Protein AF-A0A2T4ARX8-F1 (afdb_monomer_lite)

Foldseek 3Di:
DVVVVVVVVVVVPPPPVCVVVVVVVVVVVVVVVVPDPPPPPDDDPDDDDDDDDDDDDDDDDDPPPPPVPPPDQDDQVQLLVLLLDQPCSLVSNVVNCVVDVPDQDDPSSLLSLLLRQRCSLSSNVSCCVSPVVRDDDDPSSLVSLVPRPRCSVSNVVVCVVSVD

Sequence (164 aa):
MEAVNKELEAKVKEPLSNFGLRIMKIHADLRLCISQPASAVSHAPDSKDWGGNGADVGSQEAGKDVVIPRREKITEAVLKVAAGNEINGQEVLAALLDAEQNVKITDVVIEAAAANRGNGKEVMDLLLMKRGGDVKITEAVLKAAAANDVSGREVMTLLLEKCG

Secondary structure (DSSP, 8-state):
-HHHHHHHHHHTTS-THHHHHHHHHHHHHHHHHHHS-S-----PPPP------------------------PPPPHHHHHHHHT-TTTHHHHHHHHHHH-TTPPP-HHHHHHHHH-TTTHHHHHHHHHHHHTTT----HHHHHHHHT-TTTHHHHHHHHHHHH-

InterPro domains:
  IPR055530 Repeat of unknown function DUF7104 [PF23397] (73-92)
  IPR055530 Repeat of unknown function DUF7104 [PF23397] (101-124)
  IPR055530 Repeat of unknown function DUF7104 [PF23397] (126-156)

Radius of gyration: 25.12 Å; chains: 1; bounding box: 58×59×63 Å

Organism: NCBI:txid983964

Structure (mmCIF, N/CA/C/O backbone):
data_AF-A0A2T4ARX8-F1
#
_entry.id   AF-A0A2T4ARX8-F1
#
loop_
_atom_site.group_PDB
_atom_site.id
_atom_site.type_symbol
_atom_site.label_atom_id
_atom_site.label_alt_id
_atom_site.label_comp_id
_atom_site.label_asym_id
_atom_site.label_entity_id
_atom_site.label_seq_id
_atom_site.pdbx_PDB_ins_code
_atom_site.Cartn_x
_atom_site.Cartn_y
_atom_site.Cartn_z
_atom_site.occupancy
_atom_site.B_iso_or_equiv
_atom_site.auth_seq_id
_atom_site.auth_comp_id
_atom_site.auth_asym_id
_atom_site.auth_atom_id
_atom_site.pdbx_PDB_model_num
ATOM 1 N N . MET A 1 1 ? 14.276 4.843 -49.184 1.00 47.69 1 MET A N 1
ATOM 2 C CA . MET A 1 1 ? 13.713 4.169 -47.988 1.00 47.69 1 MET A CA 1
ATOM 3 C C . MET A 1 1 ? 14.738 4.046 -46.859 1.00 47.69 1 MET A C 1
ATOM 5 O O . MET A 1 1 ? 14.359 4.179 -45.708 1.00 47.69 1 MET A O 1
ATOM 9 N N . GLU A 1 2 ? 16.031 3.908 -47.164 1.00 52.16 2 GLU A N 1
ATOM 10 C CA . GLU A 1 2 ? 17.116 3.765 -46.172 1.00 52.16 2 GLU A CA 1
ATOM 11 C C . GLU A 1 2 ? 17.375 5.019 -45.303 1.00 52.16 2 GLU A C 1
ATOM 13 O O . GLU A 1 2 ? 17.721 4.909 -44.130 1.00 52.16 2 GLU A O 1
ATOM 18 N N . ALA A 1 3 ? 17.122 6.223 -45.834 1.00 53.03 3 ALA A N 1
ATOM 19 C CA . ALA A 1 3 ? 17.316 7.483 -45.103 1.00 53.03 3 ALA A CA 1
ATOM 20 C C . ALA A 1 3 ? 16.261 7.743 -44.008 1.00 53.03 3 ALA A C 1
ATOM 22 O O . ALA A 1 3 ? 16.593 8.274 -42.954 1.00 53.03 3 ALA A O 1
ATOM 23 N N . VAL A 1 4 ? 15.008 7.319 -44.223 1.00 52.19 4 VAL A N 1
ATOM 24 C CA . VAL A 1 4 ? 13.924 7.490 -43.234 1.00 52.19 4 VAL A CA 1
ATOM 25 C C . VAL A 1 4 ? 14.122 6.545 -42.047 1.00 52.19 4 VAL A C 1
ATOM 27 O O . VAL A 1 4 ? 13.864 6.924 -40.908 1.00 52.19 4 VAL A O 1
ATOM 30 N N . ASN A 1 5 ? 14.653 5.343 -42.295 1.00 46.72 5 ASN A N 1
ATOM 31 C CA . ASN A 1 5 ? 14.912 4.369 -41.236 1.00 46.72 5 ASN A CA 1
ATOM 32 C C . ASN A 1 5 ? 16.042 4.830 -40.298 1.00 46.72 5 ASN A C 1
ATOM 34 O O . ASN A 1 5 ? 15.950 4.676 -39.086 1.00 46.72 5 ASN A O 1
ATOM 38 N N . LYS A 1 6 ? 17.061 5.506 -40.843 1.00 55.41 6 LYS A N 1
ATOM 39 C CA . LYS A 1 6 ? 18.172 6.066 -40.059 1.00 55.41 6 LYS A CA 1
ATOM 40 C C . LYS A 1 6 ? 17.747 7.249 -39.176 1.00 55.41 6 LYS A C 1
ATOM 42 O O . LYS A 1 6 ? 18.284 7.426 -38.086 1.00 55.41 6 LYS A O 1
ATOM 47 N N . GLU A 1 7 ? 16.773 8.044 -39.623 1.00 50.34 7 GLU A N 1
ATOM 48 C CA . GLU A 1 7 ? 16.208 9.147 -38.833 1.00 50.34 7 GLU A CA 1
ATOM 49 C C . GLU A 1 7 ? 15.243 8.648 -37.742 1.00 50.34 7 GLU A C 1
ATOM 51 O O . GLU A 1 7 ? 15.230 9.196 -36.637 1.00 50.34 7 GLU A O 1
ATOM 56 N N . LEU A 1 8 ? 14.488 7.573 -38.010 1.00 42.66 8 LEU A N 1
ATOM 57 C CA . LEU A 1 8 ? 13.693 6.891 -36.985 1.00 42.66 8 LEU A CA 1
ATOM 58 C C . LEU A 1 8 ? 14.592 6.281 -35.899 1.00 42.66 8 LEU A C 1
ATOM 60 O O . LEU A 1 8 ? 14.340 6.486 -34.715 1.00 42.66 8 LEU A O 1
ATOM 64 N N . GLU A 1 9 ? 15.677 5.606 -36.285 1.00 51.44 9 GLU A N 1
ATOM 65 C CA . GLU A 1 9 ? 16.639 5.028 -35.337 1.00 51.44 9 GLU A CA 1
ATOM 66 C C . GLU A 1 9 ? 17.387 6.095 -34.520 1.00 51.44 9 GLU A C 1
ATOM 68 O O . GLU A 1 9 ? 17.720 5.857 -33.359 1.00 51.44 9 GLU A O 1
ATOM 73 N N . ALA A 1 10 ? 17.599 7.296 -35.071 1.00 53.72 10 ALA A N 1
ATOM 74 C CA . ALA A 1 10 ? 18.174 8.421 -34.332 1.00 53.72 10 ALA A CA 1
ATOM 75 C C . ALA A 1 10 ? 17.199 9.023 -33.302 1.00 53.72 10 ALA A C 1
ATOM 77 O O . ALA A 1 10 ? 17.625 9.397 -32.212 1.00 53.72 10 ALA A O 1
ATOM 78 N N . LYS A 1 11 ? 15.892 9.077 -33.604 1.00 49.47 11 LYS A N 1
ATOM 79 C CA . LYS A 1 11 ? 14.858 9.593 -32.680 1.00 49.47 11 LYS A CA 1
ATOM 80 C C . LYS A 1 11 ? 14.486 8.605 -31.573 1.00 49.47 11 LYS A C 1
ATOM 82 O O . LYS A 1 11 ? 14.078 9.026 -30.496 1.00 49.47 11 LYS A O 1
ATOM 87 N N . VAL A 1 12 ? 14.663 7.304 -31.806 1.00 49.25 12 VAL A N 1
ATOM 88 C CA . VAL A 1 12 ? 14.460 6.250 -30.793 1.00 49.25 12 VAL A CA 1
ATOM 89 C C . VAL A 1 12 ? 15.641 6.166 -29.809 1.00 49.25 12 VAL A C 1
ATOM 91 O O . VAL A 1 12 ? 15.534 5.544 -28.755 1.00 49.25 12 VAL A O 1
ATOM 94 N N . LYS A 1 13 ? 16.756 6.848 -30.100 1.00 48.00 13 LYS A N 1
ATOM 95 C CA . LYS A 1 13 ? 17.986 6.843 -29.298 1.00 48.00 13 LYS A CA 1
ATOM 96 C C . LYS A 1 13 ? 18.173 8.119 -28.467 1.00 48.00 13 LYS A C 1
ATOM 98 O O . LYS A 1 13 ? 19.296 8.577 -28.286 1.00 48.00 13 LYS A O 1
ATOM 103 N N . GLU A 1 14 ? 17.099 8.690 -27.930 1.00 54.28 14 GLU A N 1
ATOM 104 C CA . GLU A 1 14 ? 17.228 9.534 -26.735 1.00 54.28 14 GLU A CA 1
ATOM 105 C C . GLU A 1 14 ? 17.574 8.596 -25.566 1.00 54.28 14 GLU A C 1
ATOM 107 O O . GLU A 1 14 ? 16.781 7.705 -25.247 1.00 54.28 14 GLU A O 1
ATOM 112 N N . PRO A 1 15 ? 18.770 8.702 -24.958 1.00 44.19 15 PRO A N 1
ATOM 113 C CA . PRO A 1 15 ? 19.163 7.784 -23.906 1.00 44.19 15 PRO A CA 1
ATOM 114 C C . PRO A 1 15 ? 18.189 7.932 -22.735 1.00 44.19 15 PRO A C 1
ATOM 116 O O . PRO A 1 15 ? 17.939 9.036 -22.248 1.00 44.19 15 PRO A O 1
ATOM 119 N N . LEU A 1 16 ? 17.664 6.803 -22.254 1.00 48.12 16 LEU A N 1
ATOM 120 C CA . LEU A 1 16 ? 16.753 6.718 -21.102 1.00 48.12 16 LEU A CA 1
ATOM 121 C C . LEU A 1 16 ? 17.301 7.430 -19.842 1.00 48.12 16 LEU A C 1
ATOM 123 O O . LEU A 1 16 ? 16.540 7.748 -18.932 1.00 48.12 16 LEU A O 1
ATOM 127 N N . SER A 1 17 ? 18.598 7.769 -19.819 1.00 52.84 17 SER A N 1
ATOM 128 C CA . SER A 1 17 ? 19.238 8.620 -18.810 1.00 52.84 17 SER A CA 1
ATOM 129 C C . SER A 1 17 ? 18.683 10.051 -18.732 1.00 52.84 17 SER A C 1
ATOM 131 O O . SER A 1 17 ? 18.814 10.688 -17.690 1.00 52.84 17 SER A O 1
ATOM 133 N N . ASN A 1 18 ? 18.044 10.571 -19.787 1.00 52.91 18 ASN A N 1
ATOM 134 C CA . ASN A 1 18 ? 17.475 11.926 -19.798 1.00 52.91 18 ASN A CA 1
ATOM 135 C C . ASN A 1 18 ? 16.072 12.017 -19.182 1.00 52.91 18 ASN A C 1
ATOM 137 O O . ASN A 1 18 ? 15.606 13.122 -18.888 1.00 52.91 18 ASN A O 1
ATOM 141 N N . PHE A 1 19 ? 15.394 10.888 -18.951 1.00 57.91 19 PHE A N 1
ATOM 142 C CA . PHE A 1 19 ? 14.058 10.897 -18.353 1.00 57.91 19 PHE A CA 1
ATOM 143 C C . PHE A 1 19 ? 14.116 11.352 -16.888 1.00 57.91 19 PHE A C 1
ATOM 145 O O . PHE A 1 19 ? 13.358 12.230 -16.482 1.00 57.91 19 PHE A O 1
ATOM 152 N N . GLY A 1 20 ? 15.104 10.862 -16.130 1.00 54.75 20 GLY A N 1
ATOM 153 C CA . GLY A 1 20 ? 15.349 11.299 -14.752 1.00 54.75 20 GLY A CA 1
ATOM 154 C C . GLY A 1 20 ? 15.690 12.790 -14.645 1.00 54.75 20 GLY A C 1
ATOM 155 O O . GLY A 1 20 ? 15.169 13.477 -13.771 1.00 54.75 20 GLY A O 1
ATOM 156 N N . LEU A 1 21 ? 16.486 13.325 -15.581 1.00 53.97 21 LEU A N 1
ATOM 157 C CA . LEU A 1 21 ? 16.812 14.757 -15.636 1.00 53.97 21 LEU A CA 1
ATOM 158 C C . LEU A 1 21 ? 15.592 15.625 -15.980 1.00 53.97 21 LEU A C 1
ATOM 160 O O . LEU A 1 21 ? 15.433 16.696 -15.398 1.00 53.97 21 LEU A O 1
ATOM 164 N N . ARG A 1 22 ? 14.697 15.166 -16.867 1.00 58.69 22 ARG A N 1
ATOM 165 C CA . ARG A 1 22 ? 13.431 15.864 -17.168 1.00 58.69 22 ARG A CA 1
ATOM 166 C C . ARG A 1 22 ? 12.474 15.853 -15.981 1.00 58.69 22 ARG A C 1
ATOM 168 O O . ARG A 1 22 ? 11.894 16.892 -15.686 1.00 58.69 22 ARG A 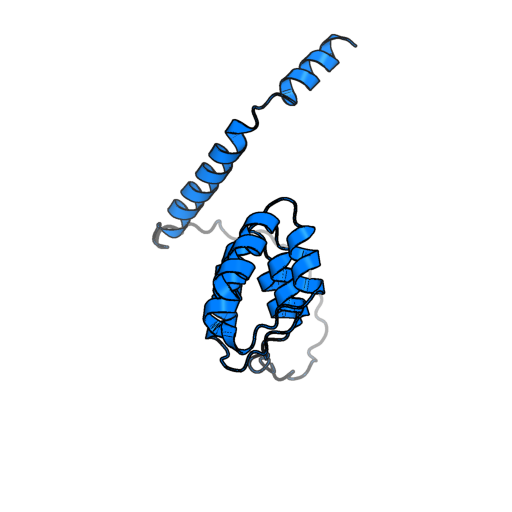O 1
ATOM 175 N N . ILE A 1 23 ? 12.352 14.731 -15.272 1.00 58.44 23 ILE A N 1
ATOM 176 C CA . ILE A 1 23 ? 11.527 14.641 -14.059 1.00 58.44 23 ILE A CA 1
ATOM 177 C C . ILE A 1 23 ? 12.087 15.557 -12.960 1.00 58.44 23 ILE A C 1
ATOM 179 O O . ILE A 1 23 ? 11.331 16.326 -12.375 1.00 58.44 23 ILE A O 1
ATOM 183 N N . MET A 1 24 ? 13.407 15.569 -12.745 1.00 56.22 24 MET A N 1
ATOM 184 C CA . MET A 1 24 ? 14.067 16.491 -11.807 1.00 56.22 24 MET A CA 1
ATOM 185 C C . MET A 1 24 ? 13.865 17.963 -12.193 1.00 56.22 24 MET A C 1
ATOM 187 O O . MET A 1 24 ? 13.601 18.791 -11.324 1.00 56.22 24 MET A O 1
ATOM 191 N N . LYS A 1 25 ? 13.946 18.296 -13.491 1.00 59.31 25 LYS A N 1
ATOM 192 C CA . LYS A 1 25 ? 13.690 19.651 -14.004 1.00 59.31 25 LYS A CA 1
ATOM 193 C C . LYS A 1 25 ? 12.249 20.082 -13.725 1.00 59.31 25 LYS A C 1
ATOM 195 O O . LYS A 1 25 ? 12.044 21.174 -13.211 1.00 59.31 25 LYS A O 1
ATOM 200 N N . ILE A 1 26 ? 11.276 19.206 -13.984 1.00 67.50 26 ILE A N 1
ATOM 201 C CA . ILE A 1 26 ? 9.855 19.459 -13.706 1.00 67.50 26 ILE A CA 1
ATOM 202 C C . ILE A 1 26 ? 9.623 19.638 -12.201 1.00 67.50 26 ILE A C 1
ATOM 204 O O . ILE A 1 26 ? 8.941 20.575 -11.800 1.00 67.50 26 ILE A O 1
ATOM 208 N N . HIS A 1 27 ? 10.232 18.802 -11.356 1.00 58.72 27 HIS A N 1
ATOM 209 C CA . HIS A 1 27 ? 10.104 18.914 -9.901 1.00 58.72 27 HIS A CA 1
ATOM 210 C C . HIS A 1 27 ? 10.722 20.218 -9.361 1.00 58.72 27 HIS A C 1
ATOM 212 O O . HIS A 1 27 ? 10.150 20.857 -8.476 1.00 58.72 27 HIS A O 1
ATOM 218 N N . ALA A 1 28 ? 11.870 20.639 -9.907 1.00 54.75 28 ALA A N 1
ATOM 219 C CA . ALA A 1 28 ? 12.534 21.892 -9.548 1.00 54.75 28 ALA A CA 1
ATOM 220 C C . ALA A 1 28 ? 11.746 23.126 -10.015 1.00 54.75 28 ALA A C 1
ATOM 222 O O . ALA A 1 28 ? 11.593 24.076 -9.248 1.00 54.75 28 ALA A O 1
ATOM 223 N N . ASP A 1 29 ? 11.205 23.091 -11.235 1.00 61.34 29 ASP A N 1
ATOM 224 C CA . ASP A 1 29 ? 10.396 24.177 -11.794 1.00 61.34 29 ASP A CA 1
ATOM 225 C C . ASP A 1 29 ? 9.064 24.309 -11.027 1.00 61.34 29 ASP A C 1
ATOM 227 O O . ASP A 1 29 ? 8.641 25.421 -10.709 1.00 61.34 29 ASP A O 1
ATOM 231 N N . LEU A 1 30 ? 8.467 23.189 -10.594 1.00 56.50 30 LEU A N 1
ATOM 232 C CA . LEU A 1 30 ? 7.294 23.197 -9.715 1.00 56.50 30 LEU A CA 1
ATOM 233 C C . LEU A 1 30 ? 7.629 23.808 -8.344 1.00 56.50 30 LEU A C 1
ATOM 235 O O . LEU A 1 30 ? 6.887 24.651 -7.846 1.00 56.50 30 LEU A O 1
ATOM 239 N N . ARG A 1 31 ? 8.782 23.463 -7.754 1.00 56.34 31 ARG A N 1
ATOM 240 C CA . ARG A 1 31 ? 9.237 24.021 -6.467 1.00 56.34 31 ARG A CA 1
ATOM 241 C C . ARG A 1 31 ? 9.504 25.529 -6.541 1.00 56.34 31 ARG A C 1
ATOM 243 O O . ARG A 1 31 ? 9.204 26.241 -5.585 1.00 56.34 31 ARG A O 1
ATOM 250 N N . LEU A 1 32 ? 10.010 26.018 -7.675 1.00 55.12 32 LEU A N 1
ATOM 251 C CA . LEU A 1 32 ? 10.174 27.447 -7.953 1.00 55.12 32 LEU A CA 1
ATOM 252 C C . LEU A 1 32 ? 8.822 28.167 -8.023 1.00 55.12 32 LEU A C 1
ATOM 254 O O . LEU A 1 32 ? 8.666 29.189 -7.356 1.00 55.12 32 LEU A O 1
ATOM 258 N N . CYS A 1 33 ? 7.831 27.611 -8.729 1.00 51.69 33 CYS A N 1
ATOM 259 C CA . CYS A 1 33 ? 6.486 28.192 -8.823 1.00 51.69 33 CYS A CA 1
ATOM 260 C C . CYS A 1 33 ? 5.771 28.286 -7.468 1.00 51.69 33 CYS A C 1
ATOM 262 O O . CYS A 1 33 ? 5.087 29.272 -7.214 1.00 51.69 33 CYS A O 1
ATOM 264 N N . ILE A 1 34 ? 5.950 27.303 -6.580 1.00 57.34 34 ILE A N 1
ATOM 265 C CA . ILE A 1 34 ? 5.306 27.305 -5.253 1.00 57.34 34 ILE A CA 1
ATOM 266 C C . ILE A 1 34 ? 6.025 28.257 -4.272 1.00 57.34 34 ILE A C 1
ATOM 268 O O . ILE A 1 34 ? 5.440 28.698 -3.286 1.00 57.34 34 ILE A O 1
ATOM 272 N N . SER A 1 35 ? 7.295 28.597 -4.533 1.00 47.91 35 SER A N 1
ATOM 273 C CA . SER A 1 35 ? 8.102 29.486 -3.679 1.00 47.91 35 SER A CA 1
ATOM 274 C C . SER A 1 35 ? 7.968 30.980 -3.997 1.00 47.91 35 SER A C 1
ATOM 276 O O . SER A 1 35 ? 8.461 31.812 -3.233 1.00 47.91 35 SER A O 1
ATOM 278 N N . GLN A 1 36 ? 7.318 31.342 -5.108 1.00 43.16 36 GLN A N 1
ATOM 279 C CA . GLN A 1 36 ? 7.092 32.743 -5.454 1.00 43.16 36 GLN A CA 1
ATOM 280 C C . GLN A 1 36 ? 5.857 33.283 -4.711 1.00 43.16 36 GLN A C 1
ATOM 282 O O . GLN A 1 36 ? 4.775 32.707 -4.829 1.00 43.16 36 GLN A O 1
ATOM 287 N N . PRO A 1 37 ? 5.970 34.383 -3.942 1.00 37.88 37 PRO A N 1
ATOM 288 C CA . PRO A 1 37 ? 4.810 35.001 -3.313 1.00 37.88 37 PRO A CA 1
ATOM 289 C C . PRO A 1 37 ? 3.867 35.585 -4.377 1.00 37.88 37 PRO A C 1
ATOM 291 O O . PRO A 1 37 ? 4.305 36.203 -5.345 1.00 37.88 37 PRO A O 1
ATOM 294 N N . ALA A 1 38 ? 2.560 35.407 -4.166 1.00 48.97 38 ALA A N 1
ATOM 295 C CA . ALA A 1 38 ? 1.451 35.746 -5.066 1.00 48.97 38 ALA A CA 1
ATOM 296 C C . ALA A 1 38 ? 1.219 37.260 -5.310 1.00 48.97 38 ALA A C 1
ATOM 298 O O . ALA A 1 38 ? 0.083 37.694 -5.481 1.00 48.97 38 ALA A O 1
ATOM 299 N N . SER A 1 39 ? 2.264 38.093 -5.304 1.00 49.78 39 SER A N 1
ATOM 300 C CA . SER A 1 39 ? 2.153 39.555 -5.418 1.0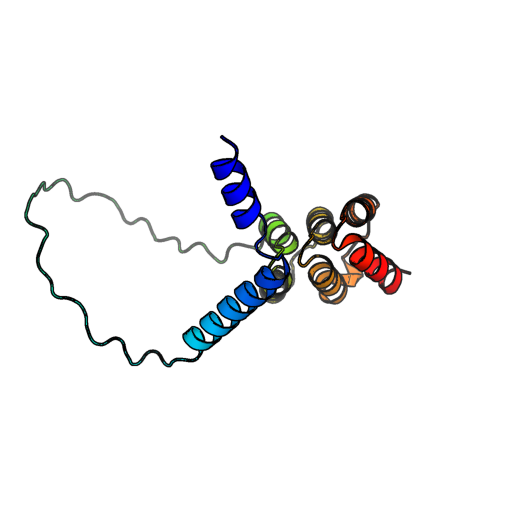0 49.78 39 SER A CA 1
ATOM 301 C C . SER A 1 39 ? 2.460 40.126 -6.808 1.00 49.78 39 SER A C 1
ATOM 303 O O . SER A 1 39 ? 2.450 41.343 -6.967 1.00 49.78 39 SER A O 1
ATOM 305 N N . ALA A 1 40 ? 2.698 39.295 -7.827 1.00 48.06 40 ALA A N 1
ATOM 306 C CA . ALA A 1 40 ? 3.079 39.763 -9.165 1.00 48.06 40 ALA A CA 1
ATOM 307 C C . ALA A 1 40 ? 2.140 39.284 -10.287 1.00 48.06 40 ALA A C 1
ATOM 309 O O . ALA A 1 40 ? 2.596 38.838 -11.335 1.00 48.06 40 ALA A O 1
ATOM 310 N N . VAL A 1 41 ? 0.822 39.405 -10.093 1.00 46.75 41 VAL A N 1
ATOM 311 C CA . VAL A 1 41 ? -0.150 39.387 -11.204 1.00 46.75 41 VAL A CA 1
ATOM 312 C C . VAL A 1 41 ? -1.067 40.600 -11.073 1.00 46.75 41 VAL A C 1
ATOM 314 O O . VAL A 1 41 ? -2.248 40.508 -10.760 1.00 46.75 41 VAL A O 1
ATOM 317 N N . SER A 1 42 ? -0.503 41.781 -11.291 1.00 44.16 42 SER A N 1
ATOM 318 C CA . SER A 1 42 ? -1.266 42.913 -11.799 1.00 44.16 42 SER A CA 1
ATOM 319 C C . SER A 1 42 ? -0.930 43.003 -13.278 1.00 44.16 42 SER A C 1
ATOM 321 O O . SER A 1 42 ? 0.149 43.459 -13.613 1.00 44.16 42 SER A O 1
ATOM 323 N N . HIS A 1 43 ? -1.804 42.485 -14.139 1.00 38.56 43 HIS A N 1
ATOM 324 C CA . HIS A 1 43 ? -2.054 42.913 -15.526 1.00 38.56 43 HIS A CA 1
ATOM 325 C C . HIS A 1 43 ? -3.107 41.953 -16.094 1.00 38.56 43 HIS A C 1
ATOM 327 O O . HIS A 1 43 ? -2.798 40.913 -16.671 1.00 38.56 43 HIS A O 1
ATOM 333 N N . ALA A 1 44 ? -4.374 42.283 -15.848 1.00 39.94 44 ALA A N 1
ATOM 334 C CA . ALA A 1 44 ? -5.486 41.696 -16.580 1.00 39.94 44 ALA A CA 1
ATOM 335 C C . ALA A 1 44 ? -5.455 42.249 -18.017 1.00 39.94 44 ALA A C 1
ATOM 337 O O . ALA A 1 44 ? -5.332 43.466 -18.165 1.00 39.94 44 ALA A O 1
ATOM 338 N N . PRO A 1 45 ? -5.551 41.421 -19.070 1.00 41.44 45 PRO A N 1
ATOM 339 C CA . PRO A 1 45 ? -5.840 41.938 -20.395 1.00 41.44 45 PRO A CA 1
ATOM 340 C C . PRO A 1 45 ? -7.305 42.379 -20.469 1.00 41.44 45 PRO A C 1
ATOM 342 O O . PRO A 1 45 ? -8.215 41.695 -19.997 1.00 41.44 45 PRO A O 1
ATOM 345 N N . ASP A 1 46 ? -7.476 43.565 -21.042 1.00 39.78 46 ASP A N 1
ATOM 346 C CA . ASP A 1 46 ? -8.710 44.323 -21.136 1.00 39.78 46 ASP A CA 1
ATOM 347 C C . ASP A 1 46 ? -9.879 43.571 -21.778 1.00 39.78 46 ASP A C 1
ATOM 349 O O . ASP A 1 46 ? -9.767 42.847 -22.767 1.00 39.78 46 ASP A O 1
ATOM 353 N N . SER A 1 47 ? -11.048 43.867 -21.218 1.00 48.56 47 SER A N 1
ATOM 354 C CA . SER A 1 47 ? -12.368 43.630 -21.778 1.00 48.56 47 SER A CA 1
ATOM 355 C C . SER A 1 47 ? -12.507 44.195 -23.195 1.00 48.56 47 SER A C 1
ATOM 357 O O . SER A 1 47 ? -12.283 45.393 -23.391 1.00 48.56 47 SER A O 1
ATOM 359 N N . LYS A 1 48 ? -12.986 43.366 -24.126 1.00 51.16 48 LYS A N 1
ATOM 360 C CA . LYS A 1 48 ? -14.014 43.654 -25.150 1.00 51.16 48 LYS A CA 1
ATOM 361 C C . LYS A 1 48 ? -13.945 42.552 -26.199 1.00 51.16 48 LYS A C 1
ATOM 363 O O . LYS A 1 48 ? -13.072 42.591 -27.047 1.00 51.16 48 LYS A O 1
ATOM 368 N N . ASP A 1 49 ? -14.838 41.576 -26.080 1.00 43.88 49 ASP A N 1
ATOM 369 C CA . ASP A 1 49 ? -15.505 40.925 -27.213 1.00 43.88 49 ASP A CA 1
ATOM 370 C C . ASP A 1 49 ? -16.406 39.805 -26.687 1.00 43.88 49 ASP A C 1
ATOM 372 O O . ASP A 1 49 ? -16.022 38.646 -26.571 1.00 43.88 49 ASP A O 1
ATOM 376 N N . TRP A 1 50 ? -17.645 40.165 -26.359 1.00 37.72 50 TRP A N 1
ATOM 377 C CA . TRP A 1 50 ? -18.759 39.258 -26.609 1.00 37.72 50 TRP A CA 1
ATOM 378 C C . TRP A 1 50 ? -19.978 40.087 -26.998 1.00 37.72 50 TRP A C 1
ATOM 380 O O . TRP A 1 50 ? -20.787 40.507 -26.171 1.00 37.72 50 TRP A O 1
ATOM 390 N N . GLY A 1 51 ? -20.060 40.393 -28.290 1.00 36.69 51 GLY A N 1
ATOM 391 C CA . GLY A 1 51 ? -21.265 40.929 -28.900 1.00 36.69 51 GLY A CA 1
ATOM 392 C C . GLY A 1 51 ? -22.333 39.840 -29.023 1.00 36.69 51 GLY A C 1
ATOM 393 O O . GLY A 1 51 ? -22.075 38.795 -29.605 1.00 36.69 51 GLY A O 1
ATOM 394 N N . GLY A 1 52 ? -23.517 40.127 -28.470 1.00 37.47 52 GLY A N 1
ATOM 395 C CA . GLY A 1 52 ? -24.844 39.720 -28.955 1.00 37.47 52 GLY A CA 1
ATOM 396 C C . GLY A 1 52 ? -25.186 38.226 -29.051 1.00 37.47 52 GLY A C 1
ATOM 397 O O . GLY A 1 52 ? -24.778 37.544 -29.981 1.00 37.47 52 GLY A O 1
ATOM 398 N N . ASN A 1 53 ? -26.118 37.751 -28.222 1.00 35.84 53 ASN A N 1
ATOM 399 C CA . ASN A 1 53 ? -27.551 37.863 -28.536 1.00 35.84 53 ASN A CA 1
ATOM 400 C C . ASN A 1 53 ? -28.415 37.337 -27.384 1.00 35.84 53 ASN A C 1
ATOM 402 O O . ASN A 1 53 ? -28.127 36.302 -26.788 1.00 35.84 53 ASN A O 1
ATOM 406 N N . GLY A 1 54 ? -29.478 38.082 -27.083 1.00 39.88 54 GLY A N 1
ATOM 407 C CA . GLY A 1 54 ? -30.436 37.752 -26.040 1.00 39.88 54 GLY A CA 1
ATOM 408 C C . GLY A 1 54 ? -31.396 36.630 -26.425 1.00 39.88 54 GLY A C 1
ATOM 409 O O . GLY A 1 54 ? -31.816 36.509 -27.572 1.00 39.88 54 GLY A O 1
ATOM 410 N N . ALA A 1 55 ? -31.797 35.879 -25.408 1.00 35.19 55 ALA A N 1
ATOM 411 C CA . ALA A 1 55 ? -33.146 35.360 -25.270 1.00 35.19 55 ALA A CA 1
ATOM 412 C C . ALA A 1 55 ? -33.430 35.243 -23.769 1.00 35.19 55 ALA A C 1
ATOM 414 O O . ALA A 1 55 ? -32.879 34.393 -23.073 1.00 35.19 55 ALA A O 1
ATOM 415 N N . ASP A 1 56 ? -34.248 36.172 -23.291 1.00 43.78 56 ASP A N 1
ATOM 416 C CA . ASP A 1 56 ? -35.006 36.058 -22.056 1.00 43.78 56 ASP A CA 1
ATOM 417 C C . ASP A 1 56 ? -35.872 34.794 -22.126 1.00 43.78 56 ASP A C 1
ATOM 419 O O . ASP A 1 56 ? -36.726 34.687 -23.007 1.00 43.78 56 ASP A O 1
ATOM 423 N N . VAL A 1 57 ? -35.642 33.835 -21.226 1.00 41.44 57 VAL A N 1
ATOM 424 C CA . VAL A 1 57 ? -36.659 32.842 -20.879 1.00 41.44 57 VAL A CA 1
ATOM 425 C C . VAL A 1 57 ? -36.531 32.481 -19.401 1.00 41.44 57 VAL A C 1
ATOM 427 O O . VAL A 1 57 ? -35.636 31.748 -18.994 1.00 41.44 57 VAL A O 1
ATOM 430 N N . GLY A 1 58 ? -37.490 32.967 -18.617 1.00 33.03 58 GLY A N 1
ATOM 431 C CA . GLY A 1 58 ? -38.065 32.205 -17.513 1.00 33.03 58 GLY A CA 1
ATOM 432 C C . GLY A 1 58 ? -37.291 32.231 -16.202 1.00 33.03 58 GLY A C 1
ATOM 433 O O . GLY A 1 58 ? -36.512 31.338 -15.885 1.00 33.03 58 GLY A O 1
ATOM 434 N N . SER A 1 59 ? -37.650 33.193 -15.355 1.00 49.50 59 SER A N 1
ATOM 435 C CA . SER A 1 59 ? -37.567 33.013 -13.907 1.00 49.50 59 SER A CA 1
ATOM 436 C C . SER A 1 59 ? -38.402 31.799 -13.492 1.00 49.50 59 SER A C 1
ATOM 438 O O . SER A 1 59 ? -39.625 31.894 -13.479 1.00 49.50 59 SER A O 1
ATOM 440 N N . GLN A 1 60 ? -37.753 30.683 -13.159 1.00 41.88 60 GLN A N 1
ATOM 441 C CA . GLN A 1 60 ? -38.233 29.639 -12.244 1.00 41.88 60 GLN A CA 1
ATOM 442 C C . GLN A 1 60 ? -37.164 28.550 -12.128 1.00 41.88 60 GLN A C 1
ATOM 444 O O . GLN A 1 60 ? -36.905 27.849 -13.090 1.00 41.88 60 GLN A O 1
ATOM 449 N N . GLU A 1 61 ? -36.548 28.437 -10.954 1.00 39.16 61 GLU A N 1
ATOM 450 C CA . GLU A 1 61 ? -36.343 27.200 -10.180 1.00 39.16 61 GLU A CA 1
ATOM 451 C C . GLU A 1 61 ? -35.732 27.675 -8.855 1.00 39.16 61 GLU A C 1
ATOM 453 O O . GLU A 1 61 ? -34.608 28.159 -8.795 1.00 39.16 61 GLU A O 1
ATOM 458 N N . ALA A 1 62 ? -36.583 27.868 -7.849 1.00 38.59 62 ALA A N 1
ATOM 459 C CA . ALA A 1 62 ? -36.681 26.941 -6.727 1.00 38.59 62 ALA A CA 1
ATOM 460 C C . ALA A 1 62 ? -35.367 26.874 -5.945 1.00 38.59 62 ALA A C 1
ATOM 462 O O . ALA A 1 62 ? -34.355 26.391 -6.447 1.00 38.59 62 ALA A O 1
ATOM 463 N N . GLY A 1 63 ? -35.421 27.339 -4.694 1.00 43.84 63 GLY A N 1
ATOM 464 C CA . GLY A 1 63 ? -34.392 27.079 -3.703 1.00 43.84 63 GLY A CA 1
ATOM 465 C C . GLY A 1 63 ? -34.083 25.588 -3.671 1.00 43.84 63 GLY A C 1
ATOM 466 O O . GLY A 1 63 ? -34.779 24.802 -3.040 1.00 43.84 63 GLY A O 1
ATOM 467 N N . LYS A 1 64 ? -33.032 25.197 -4.383 1.00 48.41 64 LYS A N 1
ATOM 468 C CA . LYS A 1 64 ? -32.269 24.017 -4.040 1.00 48.41 64 LYS A CA 1
ATOM 469 C C . LYS A 1 64 ? -31.428 24.538 -2.905 1.00 48.41 64 LYS A C 1
ATOM 471 O O . LYS A 1 64 ? -30.447 25.241 -3.145 1.00 48.41 64 LYS A O 1
ATOM 476 N N . ASP A 1 65 ? -31.900 24.295 -1.683 1.00 44.22 65 ASP A N 1
ATOM 477 C CA . ASP A 1 65 ? -31.022 24.258 -0.530 1.00 44.22 65 ASP A CA 1
ATOM 478 C C . ASP A 1 65 ? -29.728 23.641 -1.036 1.00 44.22 65 ASP A C 1
ATOM 480 O O . ASP A 1 65 ? -29.711 22.493 -1.495 1.00 44.22 65 ASP A O 1
ATOM 484 N N . VAL A 1 66 ? -28.671 24.451 -1.083 1.00 46.56 66 VAL A N 1
ATOM 485 C CA . VAL A 1 66 ? -27.333 23.932 -1.282 1.00 46.56 66 VAL A CA 1
ATOM 486 C C . VAL A 1 66 ? -27.110 23.128 -0.017 1.00 46.56 66 VAL A C 1
ATOM 488 O O . VAL A 1 66 ? -26.651 23.628 1.007 1.00 46.56 66 VAL A O 1
ATOM 491 N N . VAL A 1 67 ? -27.541 21.871 -0.071 1.00 51.62 67 VAL A N 1
ATOM 492 C CA . VAL A 1 67 ? -27.073 20.817 0.795 1.00 51.62 67 VAL A CA 1
ATOM 493 C C . VAL A 1 67 ? -25.600 20.751 0.450 1.00 51.62 67 VAL A C 1
ATOM 495 O O . VAL A 1 67 ? -25.194 20.045 -0.466 1.00 51.62 67 VAL A O 1
ATOM 498 N N . ILE A 1 68 ? -24.804 21.578 1.127 1.00 44.28 68 ILE A N 1
ATOM 499 C CA . ILE A 1 68 ? -23.367 21.389 1.201 1.00 44.28 68 ILE A CA 1
ATOM 500 C C . ILE A 1 68 ? -23.249 19.953 1.713 1.00 44.28 68 ILE A C 1
ATOM 502 O O . ILE A 1 68 ? -23.722 19.700 2.831 1.00 44.28 68 ILE A O 1
ATOM 506 N N . PRO A 1 69 ? -22.763 18.991 0.905 1.00 47.91 69 PRO A N 1
ATOM 507 C CA . PRO A 1 69 ? -22.735 17.607 1.333 1.00 47.91 69 PRO A CA 1
ATOM 508 C C . PRO A 1 69 ? -21.968 17.558 2.653 1.00 47.91 69 PRO A C 1
ATOM 510 O O . PRO A 1 69 ? -20.815 17.981 2.753 1.00 47.91 69 PRO A O 1
ATOM 513 N N . ARG A 1 70 ? -22.666 17.138 3.716 1.00 50.19 70 ARG A N 1
ATOM 514 C CA . ARG A 1 70 ? -22.066 16.944 5.035 1.00 50.19 70 ARG A CA 1
ATOM 515 C C . ARG A 1 70 ? -20.919 15.959 4.857 1.00 50.19 70 ARG A C 1
ATOM 517 O O . ARG A 1 70 ? -21.196 14.825 4.486 1.00 50.19 70 ARG A O 1
ATOM 524 N N . ARG A 1 71 ? -19.692 16.418 5.145 1.00 53.16 71 ARG A N 1
ATOM 525 C CA . ARG A 1 71 ? -18.445 15.653 5.354 1.00 53.16 71 ARG A CA 1
ATOM 526 C C . ARG A 1 71 ? -18.601 14.183 4.953 1.00 53.16 71 ARG A C 1
ATOM 528 O O . ARG A 1 71 ? -18.973 13.352 5.784 1.00 53.16 71 ARG A O 1
ATOM 535 N N . GLU A 1 72 ? -18.403 13.902 3.667 1.00 59.69 72 GLU A N 1
ATOM 536 C CA . GLU A 1 72 ? -18.510 12.549 3.128 1.00 59.69 72 GLU A CA 1
ATOM 537 C C . GLU A 1 72 ? -17.579 11.633 3.925 1.00 59.69 72 GLU A C 1
ATOM 539 O O . GLU A 1 72 ? -16.394 11.922 4.102 1.00 59.69 72 GLU A O 1
ATOM 544 N N . LYS A 1 73 ? -18.137 10.556 4.484 1.00 66.81 73 LYS A N 1
ATOM 545 C CA . LYS A 1 73 ? -17.333 9.544 5.169 1.00 66.81 73 LYS A CA 1
ATOM 546 C C . LYS A 1 73 ? -16.322 8.993 4.173 1.00 66.81 73 LYS A C 1
ATOM 548 O O . LYS A 1 73 ? -16.696 8.655 3.051 1.00 66.81 73 LYS A O 1
ATOM 553 N N . ILE A 1 74 ? -15.072 8.850 4.601 1.00 75.00 74 ILE A N 1
ATOM 554 C CA . ILE A 1 74 ? -14.055 8.171 3.800 1.00 75.00 74 ILE A CA 1
ATOM 555 C C . ILE A 1 74 ? -14.539 6.741 3.556 1.00 75.00 74 ILE A C 1
ATOM 557 O O . ILE A 1 74 ? -14.750 5.970 4.494 1.00 75.00 74 ILE A O 1
ATOM 561 N N . THR A 1 75 ? -14.774 6.419 2.286 1.00 83.31 75 THR A N 1
ATOM 562 C CA . THR A 1 75 ? -15.208 5.089 1.862 1.00 83.31 75 THR A CA 1
ATOM 563 C C . THR A 1 75 ? -13.999 4.213 1.555 1.00 83.31 75 THR A C 1
ATOM 565 O O . THR A 1 75 ? -12.910 4.701 1.250 1.00 83.31 75 THR A O 1
ATOM 568 N N . GLU A 1 76 ? -14.207 2.898 1.572 1.00 84.31 76 GLU A N 1
ATOM 569 C CA . GLU A 1 76 ? -13.213 1.920 1.123 1.00 84.31 76 GLU A CA 1
ATOM 570 C C . GLU A 1 76 ? -12.697 2.225 -0.291 1.00 84.31 76 GLU A C 1
ATOM 572 O O . GLU A 1 76 ? -11.503 2.109 -0.553 1.00 84.31 76 GLU A O 1
ATOM 577 N N . ALA A 1 77 ? -13.575 2.678 -1.192 1.00 84.56 77 ALA A N 1
ATOM 578 C CA . ALA A 1 77 ? -13.201 3.017 -2.561 1.00 84.56 77 ALA A CA 1
ATOM 579 C C . ALA A 1 77 ? -12.153 4.139 -2.612 1.00 84.56 77 ALA A C 1
ATOM 581 O O . ALA A 1 77 ? -11.183 4.035 -3.360 1.00 84.56 77 ALA A O 1
ATOM 582 N N . VAL A 1 78 ? -12.308 5.178 -1.785 1.00 86.88 78 VAL A N 1
ATOM 583 C CA . VAL A 1 78 ? -11.348 6.291 -1.709 1.00 86.88 78 VAL A CA 1
ATOM 584 C C . VAL A 1 78 ? -9.993 5.799 -1.198 1.00 86.88 78 VAL A C 1
ATOM 586 O O . VAL A 1 78 ? -8.959 6.150 -1.762 1.00 86.88 78 VAL A O 1
ATOM 589 N N . LEU A 1 79 ? -9.988 4.931 -0.185 1.00 88.88 79 LEU A N 1
ATOM 590 C CA . LEU A 1 79 ? -8.753 4.354 0.355 1.00 88.88 79 LEU A CA 1
ATOM 591 C C . LEU A 1 79 ? -8.065 3.431 -0.639 1.00 88.88 79 LEU A C 1
ATOM 593 O O . LEU A 1 79 ? -6.849 3.480 -0.761 1.00 88.88 79 LEU A O 1
ATOM 597 N N . LYS A 1 80 ? -8.829 2.621 -1.376 1.00 92.06 80 LYS A N 1
ATOM 598 C CA . LYS A 1 80 ? -8.293 1.750 -2.423 1.00 92.06 80 LYS A CA 1
ATOM 599 C C . LYS A 1 80 ? -7.601 2.572 -3.508 1.00 92.06 80 LYS A C 1
ATOM 601 O O . LYS A 1 80 ? -6.498 2.232 -3.922 1.00 92.06 80 LYS A O 1
ATOM 606 N N . VAL A 1 81 ? -8.241 3.654 -3.957 1.00 90.69 81 VAL A N 1
ATOM 607 C CA . VAL A 1 81 ? -7.667 4.560 -4.963 1.00 90.69 81 VAL A CA 1
ATOM 608 C C . VAL A 1 81 ? -6.408 5.240 -4.424 1.00 90.69 81 VAL A C 1
ATOM 610 O O . VAL A 1 81 ? -5.412 5.308 -5.135 1.00 90.69 81 VAL A O 1
ATOM 613 N N . ALA A 1 82 ? -6.421 5.692 -3.168 1.00 91.62 82 ALA A N 1
ATOM 614 C CA . ALA A 1 82 ? -5.245 6.280 -2.533 1.00 91.62 82 ALA A CA 1
ATOM 615 C C . ALA A 1 82 ? -4.092 5.271 -2.398 1.00 91.62 82 ALA A C 1
ATOM 617 O O . ALA A 1 82 ? -2.960 5.582 -2.754 1.00 91.62 82 ALA A O 1
ATOM 618 N N . ALA A 1 83 ? -4.381 4.046 -1.957 1.00 91.81 83 ALA A N 1
ATOM 619 C CA . ALA A 1 83 ? -3.396 2.979 -1.804 1.00 91.81 83 ALA A CA 1
ATOM 620 C C . ALA A 1 83 ? -2.790 2.529 -3.144 1.00 91.81 83 ALA A C 1
ATOM 622 O O . ALA A 1 83 ? -1.613 2.184 -3.205 1.00 91.81 83 ALA A O 1
ATOM 623 N N . GLY A 1 84 ? -3.573 2.570 -4.224 1.00 90.94 84 GLY A N 1
ATOM 624 C CA . GLY A 1 84 ? -3.112 2.281 -5.583 1.00 90.94 84 GLY A CA 1
ATOM 625 C C . GLY A 1 84 ? -2.445 3.460 -6.301 1.00 90.94 84 GLY A C 1
ATOM 626 O O . GLY A 1 84 ? -2.087 3.323 -7.467 1.00 90.94 84 GLY A O 1
ATOM 627 N N . ASN A 1 85 ? -2.304 4.625 -5.665 1.00 91.19 85 ASN A N 1
ATOM 628 C CA . ASN A 1 85 ? -1.695 5.788 -6.304 1.00 91.19 85 ASN A CA 1
ATOM 629 C C . ASN A 1 85 ? -0.165 5.645 -6.330 1.00 91.19 85 ASN A C 1
ATOM 631 O O . ASN A 1 85 ? 0.498 5.645 -5.294 1.00 91.19 85 ASN A O 1
ATOM 635 N N . GLU A 1 86 ? 0.390 5.528 -7.534 1.00 91.19 86 GLU A N 1
ATOM 636 C CA . GLU A 1 86 ? 1.816 5.267 -7.759 1.00 91.19 86 GLU A CA 1
ATOM 637 C C . GLU A 1 86 ? 2.718 6.491 -7.538 1.00 91.19 86 GLU A C 1
ATOM 639 O O . GLU A 1 86 ? 3.931 6.331 -7.449 1.00 91.19 86 GLU A O 1
ATOM 644 N N . ILE A 1 87 ? 2.152 7.702 -7.456 1.00 88.81 87 ILE A N 1
ATOM 645 C CA . ILE A 1 87 ? 2.929 8.949 -7.375 1.00 88.81 87 ILE A CA 1
ATOM 646 C C . ILE A 1 87 ? 2.931 9.497 -5.944 1.00 88.81 87 ILE A C 1
ATOM 648 O O . ILE A 1 87 ? 3.992 9.598 -5.342 1.00 88.81 87 ILE A O 1
ATOM 652 N N . ASN A 1 88 ? 1.748 9.806 -5.400 1.00 89.25 88 ASN A N 1
ATOM 653 C CA . ASN A 1 88 ? 1.579 10.449 -4.083 1.00 89.25 88 ASN A CA 1
ATOM 654 C C . ASN A 1 88 ? 0.685 9.610 -3.148 1.00 89.25 88 ASN A C 1
ATOM 656 O O . ASN A 1 88 ? -0.130 10.145 -2.390 1.00 89.25 88 ASN A O 1
ATOM 660 N N . GLY A 1 89 ? 0.724 8.281 -3.287 1.00 88.62 89 GLY A N 1
ATOM 661 C CA . GLY A 1 89 ? -0.156 7.382 -2.537 1.00 88.62 89 GLY A CA 1
ATOM 662 C C . GLY A 1 89 ? 0.031 7.489 -1.031 1.00 88.62 89 GLY A C 1
ATOM 663 O O . GLY A 1 89 ? -0.960 7.586 -0.307 1.00 88.62 89 GLY A O 1
ATOM 664 N N . GLN A 1 90 ? 1.278 7.558 -0.565 1.00 91.50 90 GLN A N 1
ATOM 665 C CA . GLN A 1 90 ? 1.598 7.721 0.848 1.00 91.50 90 GLN A CA 1
ATOM 666 C C . GLN A 1 90 ? 0.995 9.003 1.436 1.00 91.50 90 GLN A C 1
ATOM 668 O O . GLN A 1 90 ? 0.329 8.936 2.468 1.00 91.50 90 GLN A O 1
ATOM 673 N N . GLU A 1 91 ? 1.189 10.166 0.809 1.00 91.12 91 GLU A N 1
ATOM 674 C CA . GLU A 1 91 ? 0.720 11.449 1.343 1.00 91.12 91 GLU A CA 1
ATOM 675 C C . GLU A 1 91 ? -0.805 11.537 1.339 1.00 91.12 91 GLU A C 1
ATOM 677 O O . GLU A 1 91 ? -1.410 11.974 2.322 1.00 91.12 91 GLU A O 1
ATOM 682 N N . VAL A 1 92 ? -1.436 11.090 0.248 1.00 88.81 92 VAL A N 1
ATOM 683 C CA . VAL A 1 92 ? -2.898 11.073 0.133 1.00 88.81 92 VAL A CA 1
ATOM 684 C C . VAL A 1 92 ? -3.490 10.134 1.178 1.00 88.81 92 VAL A C 1
ATOM 686 O O . VAL A 1 92 ? -4.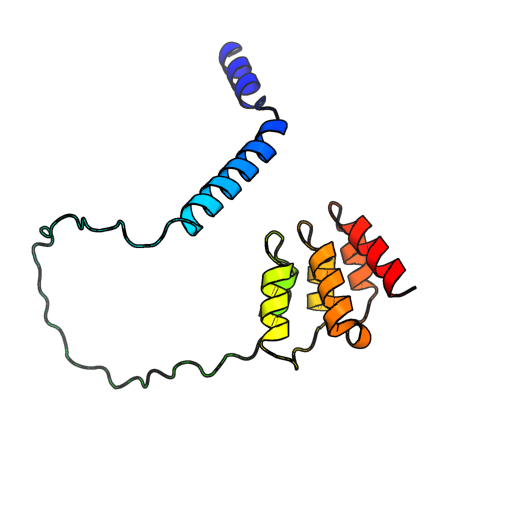417 10.515 1.892 1.00 88.81 92 VAL A O 1
ATOM 689 N N . LEU A 1 93 ? -2.945 8.923 1.317 1.00 90.31 93 LEU A N 1
ATOM 690 C CA . LEU A 1 93 ? -3.438 7.963 2.295 1.00 90.31 93 LEU A CA 1
ATOM 691 C C . LEU A 1 93 ? -3.186 8.441 3.731 1.00 90.31 93 LEU A C 1
ATOM 693 O O . LEU A 1 93 ? -4.073 8.309 4.570 1.00 90.31 93 LEU A O 1
ATOM 697 N N . ALA A 1 94 ? -2.040 9.061 4.019 1.00 89.88 94 ALA A N 1
ATOM 698 C CA . ALA A 1 94 ? -1.750 9.636 5.332 1.00 89.88 94 ALA A CA 1
ATOM 699 C C . ALA A 1 94 ? -2.782 10.699 5.722 1.00 89.88 94 ALA A C 1
ATOM 701 O O . ALA A 1 94 ? -3.365 10.613 6.802 1.00 89.88 94 ALA A O 1
ATOM 702 N N . ALA A 1 95 ? -3.072 11.639 4.818 1.00 88.88 95 ALA A N 1
ATOM 703 C CA . ALA A 1 95 ? -4.068 12.679 5.053 1.00 88.88 95 ALA A CA 1
ATOM 704 C C . ALA A 1 95 ? -5.471 12.097 5.301 1.00 88.88 95 ALA A C 1
ATOM 706 O O . ALA A 1 95 ? -6.189 12.564 6.185 1.00 88.88 95 ALA A O 1
ATOM 707 N N . LEU A 1 96 ? -5.852 11.047 4.564 1.00 87.81 96 LEU A N 1
ATOM 708 C CA . LEU A 1 96 ? -7.131 10.356 4.750 1.00 87.81 96 LEU A CA 1
ATOM 709 C C . LEU A 1 96 ? -7.214 9.646 6.111 1.00 87.81 96 LEU A C 1
ATOM 711 O O . LEU A 1 96 ? -8.233 9.743 6.793 1.00 87.81 96 LEU A O 1
ATOM 715 N N . LEU A 1 97 ? -6.145 8.968 6.531 1.00 85.00 97 LEU A N 1
ATOM 716 C CA . LEU A 1 97 ? -6.094 8.268 7.820 1.00 85.00 97 LEU A CA 1
ATOM 717 C C . LEU A 1 97 ? -6.026 9.220 9.021 1.00 85.00 97 LEU A C 1
ATOM 719 O O . LEU A 1 97 ? -6.463 8.851 10.113 1.00 85.00 97 LEU A O 1
ATOM 723 N N . ASP A 1 98 ? -5.496 10.429 8.829 1.00 85.38 98 ASP A N 1
ATOM 724 C CA . ASP A 1 98 ? -5.461 11.477 9.853 1.00 85.38 98 ASP A CA 1
ATOM 725 C C . ASP A 1 98 ? -6.795 12.231 9.959 1.00 85.38 98 ASP A C 1
ATOM 727 O O . ASP A 1 98 ? -7.174 12.676 11.044 1.00 85.38 98 ASP A O 1
ATOM 731 N N . ALA A 1 99 ? -7.544 12.339 8.857 1.00 80.38 99 ALA A N 1
ATOM 732 C CA . ALA A 1 99 ? -8.841 13.011 8.826 1.00 80.38 99 ALA A CA 1
ATOM 733 C C . ALA A 1 99 ? -9.969 12.229 9.527 1.00 80.38 99 ALA A C 1
ATOM 735 O O . ALA A 1 99 ? -10.945 12.848 9.970 1.00 80.38 99 ALA A O 1
ATOM 736 N N . GLU A 1 100 ? -9.856 10.899 9.620 1.00 75.31 100 GLU A N 1
ATOM 737 C CA . GLU A 1 100 ? -10.850 10.020 10.243 1.00 75.31 100 GLU A CA 1
ATOM 738 C C . GLU A 1 100 ? -10.172 8.845 10.968 1.00 75.31 100 GLU A C 1
ATOM 740 O O . GLU A 1 100 ? -9.578 7.956 10.357 1.00 75.31 100 GLU A O 1
ATOM 745 N N . GLN A 1 101 ? -10.294 8.799 12.298 1.00 70.06 101 GLN A N 1
ATOM 746 C CA . GLN A 1 101 ? -9.648 7.746 13.088 1.00 70.06 101 GLN A CA 1
ATOM 747 C C . GLN A 1 101 ? -10.323 6.379 12.918 1.00 70.06 101 GLN A C 1
ATOM 749 O O . GLN A 1 101 ? -9.642 5.358 12.980 1.00 70.06 101 GLN A O 1
ATOM 754 N N . ASN A 1 102 ? -11.627 6.352 12.622 1.00 72.00 102 ASN A N 1
ATOM 755 C CA . ASN A 1 102 ? -12.421 5.124 12.498 1.00 72.00 102 ASN A CA 1
ATOM 756 C C . ASN A 1 102 ? -12.442 4.519 11.087 1.00 72.00 102 ASN A C 1
ATOM 758 O O . ASN A 1 102 ? -13.339 3.741 10.744 1.00 72.00 102 ASN A O 1
ATOM 762 N N . VAL A 1 103 ? -11.465 4.861 10.253 1.00 77.25 103 VAL A N 1
ATOM 763 C CA . VAL A 1 103 ? -11.304 4.225 8.950 1.00 77.25 103 VAL A CA 1
ATOM 764 C C . VAL A 1 103 ? -10.936 2.754 9.132 1.00 77.25 103 VAL A C 1
ATOM 766 O O . VAL A 1 103 ? -9.885 2.427 9.683 1.00 77.25 103 VAL A O 1
ATOM 769 N N . LYS A 1 104 ? -11.796 1.866 8.625 1.00 79.19 104 LYS A N 1
ATOM 770 C CA . LYS A 1 104 ? -11.498 0.438 8.520 1.00 79.19 104 LYS A CA 1
ATOM 771 C C . LYS A 1 104 ? -10.623 0.194 7.300 1.00 79.19 104 LYS A C 1
ATOM 773 O O . LYS A 1 104 ? -11.042 0.470 6.178 1.00 79.19 104 LYS A O 1
ATOM 778 N N . ILE A 1 105 ? -9.439 -0.359 7.533 1.00 83.94 105 ILE A N 1
ATOM 779 C CA . ILE A 1 105 ? -8.611 -0.914 6.468 1.00 83.94 105 ILE A CA 1
ATOM 780 C C . ILE A 1 105 ? -9.173 -2.287 6.117 1.00 83.94 105 ILE A C 1
ATOM 782 O O . ILE A 1 105 ? -9.368 -3.127 6.994 1.00 83.94 105 ILE A O 1
ATOM 786 N N . THR A 1 106 ? -9.483 -2.488 4.842 1.00 88.44 106 THR A N 1
ATOM 787 C CA . THR A 1 106 ? -9.967 -3.764 4.312 1.00 88.44 106 THR A CA 1
ATOM 788 C C . THR A 1 106 ? -8.868 -4.454 3.517 1.00 88.44 106 THR A C 1
ATOM 790 O O . THR A 1 106 ? -7.924 -3.811 3.049 1.00 88.44 106 THR A O 1
ATOM 793 N N . ASP A 1 107 ? -9.028 -5.758 3.306 1.00 89.00 107 ASP A N 1
ATOM 794 C CA . ASP A 1 107 ? -8.104 -6.569 2.507 1.00 89.00 107 ASP A CA 1
ATOM 795 C C . ASP A 1 107 ? -7.910 -5.979 1.101 1.00 89.00 107 ASP A C 1
ATOM 797 O O . ASP A 1 107 ? -6.792 -5.926 0.603 1.00 89.00 107 ASP A O 1
ATOM 801 N N . VAL A 1 108 ? -8.963 -5.404 0.506 1.00 89.62 108 VAL A N 1
ATOM 802 C CA . VAL A 1 108 ? -8.913 -4.779 -0.827 1.00 89.62 108 VAL A CA 1
ATOM 803 C C . VAL A 1 108 ? -7.969 -3.573 -0.873 1.00 89.62 108 VAL A C 1
ATOM 805 O O . VAL A 1 108 ? -7.291 -3.348 -1.877 1.00 89.62 108 VAL A O 1
ATOM 808 N N . VAL A 1 109 ? -7.919 -2.776 0.198 1.00 90.81 109 VAL A N 1
ATOM 809 C CA . VAL A 1 109 ? -7.009 -1.624 0.296 1.00 90.81 109 VAL A CA 1
ATOM 810 C C . VAL A 1 109 ? -5.565 -2.106 0.440 1.00 90.81 109 VAL A C 1
ATOM 812 O O . VAL A 1 109 ? -4.666 -1.553 -0.191 1.00 90.81 109 VAL A O 1
ATOM 815 N N . ILE A 1 110 ? -5.349 -3.164 1.224 1.00 91.75 110 ILE A N 1
ATOM 816 C CA . ILE A 1 110 ? -4.024 -3.750 1.454 1.00 91.75 110 ILE A CA 1
ATOM 817 C C . ILE A 1 110 ? -3.507 -4.421 0.172 1.00 91.75 110 ILE A C 1
ATOM 819 O O . ILE A 1 110 ? -2.349 -4.244 -0.193 1.00 91.75 110 ILE A O 1
ATOM 823 N N . GLU A 1 111 ? -4.363 -5.133 -0.562 1.00 94.38 111 GLU A N 1
ATOM 824 C CA . GLU A 1 111 ? -4.031 -5.705 -1.872 1.00 94.38 111 GLU A CA 1
ATOM 825 C C . GLU A 1 111 ? -3.652 -4.622 -2.886 1.00 94.38 111 GLU A C 1
ATOM 827 O O . GLU A 1 111 ? -2.669 -4.776 -3.610 1.00 94.38 111 GLU A O 1
ATOM 832 N N . ALA A 1 112 ? -4.390 -3.506 -2.918 1.00 93.19 112 ALA A N 1
ATOM 833 C CA . ALA A 1 112 ? -4.067 -2.379 -3.789 1.00 93.19 112 ALA A CA 1
ATOM 834 C C . ALA A 1 112 ? -2.702 -1.762 -3.446 1.00 93.19 112 ALA A C 1
ATOM 836 O O . ALA A 1 112 ? -1.925 -1.478 -4.355 1.00 93.19 112 ALA A O 1
ATOM 837 N N . ALA A 1 113 ? -2.387 -1.614 -2.156 1.00 93.31 113 ALA A N 1
ATOM 838 C CA . ALA A 1 113 ? -1.068 -1.177 -1.704 1.00 93.31 113 ALA A CA 1
ATOM 839 C C . ALA A 1 113 ? 0.037 -2.163 -2.120 1.00 93.31 113 ALA A C 1
ATOM 841 O O . ALA A 1 113 ? 1.074 -1.756 -2.632 1.00 93.31 113 ALA A O 1
ATOM 842 N N . ALA A 1 114 ? -0.197 -3.468 -1.957 1.00 93.06 114 ALA A N 1
ATOM 843 C CA . ALA A 1 114 ? 0.765 -4.508 -2.318 1.00 93.06 114 ALA A CA 1
ATOM 844 C C . ALA A 1 114 ? 1.043 -4.570 -3.831 1.00 93.06 114 ALA A C 1
ATOM 846 O O . ALA A 1 114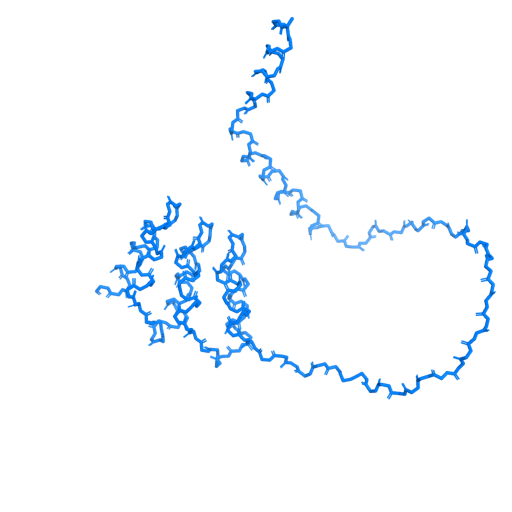 ? 2.180 -4.785 -4.260 1.00 93.06 114 ALA A O 1
ATOM 847 N N . ALA A 1 115 ? 0.009 -4.352 -4.645 1.00 93.62 115 ALA A N 1
ATOM 848 C CA . ALA A 1 115 ? 0.108 -4.315 -6.100 1.00 93.62 115 ALA A CA 1
ATOM 849 C C . ALA A 1 115 ? 0.658 -2.983 -6.652 1.00 93.62 115 ALA A C 1
ATOM 851 O O . ALA A 1 115 ? 0.947 -2.901 -7.847 1.00 93.62 115 ALA A O 1
ATOM 852 N N . ASN A 1 116 ? 0.798 -1.942 -5.823 1.00 92.44 116 ASN A N 1
ATOM 853 C CA . ASN A 1 116 ? 1.242 -0.619 -6.259 1.00 92.44 116 ASN A CA 1
ATOM 854 C C . ASN A 1 116 ? 2.737 -0.638 -6.627 1.00 92.44 116 ASN A C 1
ATOM 856 O O . ASN A 1 116 ? 3.605 -0.963 -5.816 1.00 92.44 116 ASN A O 1
ATOM 860 N N . ARG A 1 117 ? 3.034 -0.294 -7.883 1.00 91.56 117 ARG A N 1
ATOM 861 C CA . ARG A 1 117 ? 4.373 -0.392 -8.483 1.00 91.56 117 ARG A CA 1
ATOM 862 C C . ARG A 1 117 ? 5.271 0.811 -8.210 1.00 91.56 117 ARG A C 1
ATOM 864 O O . ARG A 1 117 ? 6.470 0.705 -8.427 1.00 91.56 117 ARG A O 1
ATOM 871 N N . GLY A 1 118 ? 4.698 1.949 -7.821 1.00 90.38 118 GLY A N 1
ATOM 872 C CA . GLY A 1 118 ? 5.443 3.200 -7.649 1.00 90.38 118 GLY A CA 1
ATOM 873 C C . GLY A 1 118 ? 5.647 3.600 -6.193 1.00 90.38 118 GLY A C 1
ATOM 874 O O . GLY A 1 118 ? 6.721 4.064 -5.832 1.00 90.38 118 GLY A O 1
ATOM 875 N N . ASN A 1 119 ? 4.627 3.397 -5.357 1.00 91.12 119 ASN A N 1
ATOM 876 C CA . ASN A 1 119 ? 4.606 3.834 -3.956 1.00 91.12 119 ASN A CA 1
ATOM 877 C C . ASN A 1 119 ? 4.181 2.695 -3.005 1.00 91.12 119 ASN A C 1
ATOM 879 O O . ASN A 1 119 ? 3.821 2.924 -1.854 1.00 91.12 119 ASN A O 1
ATOM 883 N N . GLY A 1 120 ? 4.140 1.447 -3.490 1.00 91.56 120 GLY A N 1
ATOM 884 C CA . GLY A 1 120 ? 3.549 0.330 -2.746 1.00 91.56 120 GLY A CA 1
ATOM 885 C C . GLY A 1 120 ? 4.256 0.009 -1.436 1.00 91.56 120 GLY A C 1
ATOM 886 O O . GLY A 1 120 ? 3.595 -0.330 -0.456 1.00 91.56 120 GLY A O 1
ATOM 887 N N . LYS A 1 121 ? 5.581 0.171 -1.380 1.00 92.81 121 LYS A N 1
ATOM 888 C CA . LYS A 1 121 ? 6.357 -0.036 -0.153 1.00 92.81 121 LYS A CA 1
ATOM 889 C C . LYS A 1 121 ? 6.001 1.010 0.903 1.00 92.81 121 LYS A C 1
ATOM 891 O O . LYS A 1 121 ? 5.690 0.644 2.031 1.00 92.81 121 LYS A O 1
ATOM 896 N N . GLU A 1 122 ? 6.022 2.287 0.541 1.00 93.75 122 GLU A N 1
ATOM 897 C CA . GLU A 1 122 ? 5.741 3.416 1.430 1.00 93.75 122 GLU A CA 1
ATOM 898 C C . GLU A 1 122 ? 4.286 3.408 1.915 1.00 93.75 122 GLU A C 1
ATOM 900 O O . GLU A 1 122 ? 4.017 3.621 3.099 1.00 93.75 122 GLU A O 1
ATOM 905 N N . VAL A 1 123 ? 3.343 3.101 1.018 1.00 93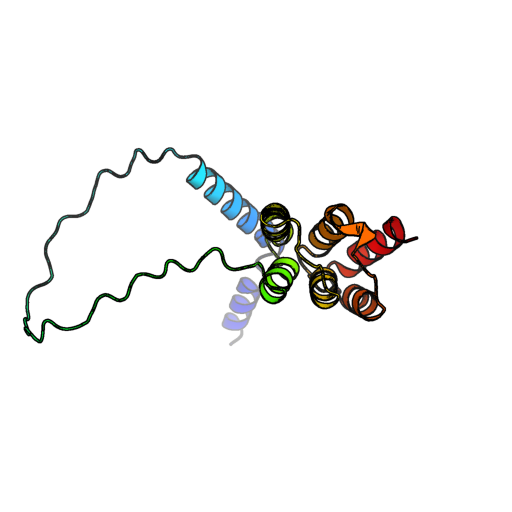.62 123 VAL A N 1
ATOM 906 C CA . VAL A 1 123 ? 1.928 2.912 1.360 1.00 93.62 123 VAL A CA 1
ATOM 907 C C . VAL A 1 123 ? 1.752 1.735 2.322 1.00 93.62 123 VAL A C 1
ATOM 909 O O . VAL A 1 123 ? 1.028 1.863 3.311 1.00 93.62 123 VAL A O 1
ATOM 912 N N . MET A 1 124 ? 2.402 0.595 2.062 1.00 92.69 124 MET A N 1
ATOM 913 C CA . MET A 1 124 ? 2.306 -0.581 2.932 1.00 92.69 124 MET A CA 1
ATOM 914 C C . MET A 1 124 ? 2.922 -0.317 4.311 1.00 92.69 124 MET A C 1
ATOM 916 O O . MET A 1 124 ? 2.313 -0.658 5.324 1.00 92.69 124 MET A O 1
ATOM 920 N N . ASP A 1 125 ? 4.082 0.342 4.370 1.00 92.94 125 ASP A N 1
ATOM 921 C CA . ASP A 1 125 ? 4.720 0.733 5.632 1.00 92.94 125 ASP A CA 1
ATOM 922 C C . ASP A 1 125 ? 3.805 1.656 6.446 1.00 92.94 125 ASP A C 1
ATOM 924 O O . ASP A 1 125 ? 3.546 1.407 7.622 1.00 92.94 125 ASP A O 1
ATOM 928 N N . LEU A 1 126 ? 3.208 2.667 5.805 1.00 91.81 126 LEU A N 1
ATOM 929 C CA . LEU A 1 126 ? 2.265 3.578 6.452 1.00 91.81 126 LEU A CA 1
ATOM 930 C C . LEU A 1 126 ? 1.048 2.840 7.035 1.00 91.81 126 LEU A C 1
ATOM 932 O O . LEU A 1 126 ? 0.638 3.130 8.165 1.00 91.81 126 LEU A O 1
ATOM 936 N N . LEU A 1 127 ? 0.473 1.895 6.283 1.00 90.38 127 LEU A N 1
ATOM 937 C CA . LEU A 1 127 ? -0.658 1.079 6.732 1.00 90.38 127 LEU A CA 1
ATOM 938 C C . LEU A 1 127 ? -0.284 0.225 7.949 1.00 90.38 127 LEU A C 1
ATOM 940 O O . LEU A 1 127 ? -1.020 0.222 8.938 1.00 90.38 127 LEU A O 1
ATOM 944 N N . LEU A 1 128 ? 0.875 -0.436 7.924 1.00 88.69 128 LEU A N 1
ATOM 945 C CA . LEU A 1 128 ? 1.363 -1.233 9.052 1.00 88.69 128 LEU A CA 1
ATOM 946 C C . LEU A 1 128 ? 1.714 -0.369 10.271 1.00 88.69 128 LEU A C 1
ATOM 948 O O . LEU A 1 128 ? 1.426 -0.756 11.400 1.00 88.69 128 LEU A O 1
ATOM 952 N N . MET A 1 129 ? 2.281 0.822 10.079 1.00 87.12 129 MET A N 1
ATOM 953 C CA . MET A 1 129 ? 2.620 1.721 11.186 1.00 87.12 129 MET A CA 1
ATOM 954 C C . MET A 1 129 ? 1.378 2.322 11.854 1.00 87.12 129 MET A C 1
ATOM 956 O O . MET A 1 129 ? 1.300 2.366 13.080 1.00 87.12 129 MET A O 1
ATOM 960 N N . LYS A 1 130 ? 0.401 2.803 11.072 1.00 82.94 130 LYS A N 1
ATOM 961 C CA . LYS A 1 130 ? -0.791 3.480 11.615 1.00 82.94 130 LYS A CA 1
ATOM 962 C C . LYS A 1 130 ? -1.896 2.518 12.047 1.00 82.94 130 LYS A C 1
ATOM 964 O O . LYS A 1 130 ? -2.734 2.908 12.862 1.00 82.94 130 LYS A O 1
ATOM 969 N N . ARG A 1 131 ? -1.958 1.318 11.464 1.00 78.81 131 ARG A N 1
ATOM 970 C CA . ARG A 1 131 ? -3.059 0.356 11.642 1.00 78.81 131 ARG A CA 1
ATOM 971 C C . ARG A 1 131 ? -2.571 -1.092 11.750 1.00 78.81 131 ARG A C 1
ATOM 973 O O . ARG A 1 131 ? -3.345 -2.003 11.500 1.00 78.81 131 ARG A O 1
ATOM 980 N N . GLY A 1 132 ? -1.325 -1.336 12.159 1.00 70.06 132 GLY A N 1
ATOM 981 C CA . GLY A 1 132 ? -0.720 -2.678 12.180 1.00 70.06 132 GLY A CA 1
ATOM 982 C C . GLY A 1 132 ? -1.497 -3.760 12.940 1.00 70.06 132 GLY A C 1
ATOM 983 O O . GLY A 1 132 ? -1.402 -4.924 12.576 1.00 70.06 132 GLY A O 1
ATOM 984 N N . GLY A 1 133 ? -2.312 -3.398 13.939 1.00 72.62 133 GLY A N 1
ATOM 985 C CA . GLY A 1 133 ? -3.215 -4.345 14.614 1.00 72.62 133 GLY A CA 1
ATOM 986 C C . GLY A 1 133 ? -4.468 -4.723 13.808 1.00 72.62 133 GLY A C 1
ATOM 987 O O . GLY A 1 133 ? -5.050 -5.779 14.042 1.00 72.62 133 GLY A O 1
ATOM 988 N N . ASP A 1 134 ? -4.863 -3.883 12.850 1.00 71.75 134 ASP A N 1
ATOM 989 C CA . ASP A 1 134 ? -6.033 -4.063 11.983 1.00 71.75 134 ASP A CA 1
ATOM 990 C C . ASP A 1 134 ? -5.660 -4.612 10.594 1.00 71.75 134 ASP A C 1
ATOM 992 O O . ASP A 1 134 ? -6.526 -5.108 9.871 1.00 71.75 134 ASP A O 1
ATOM 996 N N . VAL A 1 135 ? -4.382 -4.531 10.206 1.00 79.69 135 VAL A N 1
ATOM 997 C CA . VAL A 1 135 ? -3.890 -5.028 8.916 1.00 79.69 135 VAL A CA 1
ATOM 998 C C . VAL A 1 135 ? -3.746 -6.546 8.971 1.00 79.69 135 VAL A C 1
ATOM 1000 O O . VAL A 1 135 ? -2.873 -7.091 9.644 1.00 79.69 135 VAL A O 1
ATOM 1003 N N . LYS A 1 136 ? -4.599 -7.244 8.219 1.00 81.69 136 LYS A N 1
ATOM 1004 C CA . LYS A 1 136 ? -4.501 -8.691 8.026 1.00 81.69 136 LYS A CA 1
ATOM 1005 C C . LYS A 1 136 ? -3.756 -8.989 6.737 1.00 81.69 136 LYS A C 1
ATOM 1007 O O . LYS A 1 136 ? -4.221 -8.662 5.650 1.00 81.69 136 LYS A O 1
ATOM 1012 N N . ILE A 1 137 ? -2.613 -9.655 6.859 1.00 84.25 137 ILE A N 1
ATOM 1013 C CA . ILE A 1 137 ? -1.885 -10.159 5.696 1.00 84.25 137 ILE A CA 1
ATOM 1014 C C . ILE A 1 137 ? -2.528 -11.473 5.263 1.00 84.25 137 ILE A C 1
ATOM 1016 O O . ILE A 1 137 ? -2.378 -12.506 5.913 1.00 84.25 137 ILE A O 1
ATOM 1020 N N . THR A 1 138 ? -3.294 -11.414 4.177 1.00 88.81 138 THR A N 1
ATOM 1021 C CA . THR A 1 138 ? -3.943 -12.579 3.572 1.00 88.81 138 THR A CA 1
ATOM 1022 C C . THR A 1 138 ? -3.081 -13.165 2.453 1.00 88.81 138 THR A C 1
ATOM 1024 O O . THR A 1 138 ? -2.147 -12.537 1.950 1.00 88.81 138 THR A O 1
ATOM 1027 N N . GLU A 1 139 ? -3.418 -14.376 2.006 1.00 88.38 139 GLU A N 1
ATOM 1028 C CA . GLU A 1 139 ? -2.767 -14.994 0.844 1.00 88.38 139 GLU A CA 1
ATOM 1029 C C . GLU A 1 139 ? -2.900 -14.125 -0.419 1.00 88.38 139 GLU A C 1
ATOM 1031 O O . GLU A 1 139 ? -1.982 -14.071 -1.236 1.00 88.38 139 GLU A O 1
ATOM 1036 N N . ALA A 1 140 ? -4.021 -13.416 -0.577 1.00 89.88 140 ALA A N 1
ATOM 1037 C CA . ALA A 1 140 ? -4.254 -12.535 -1.716 1.00 89.88 140 ALA A CA 1
ATOM 1038 C C . ALA A 1 140 ? -3.298 -11.331 -1.716 1.00 89.88 140 ALA A C 1
ATOM 1040 O O . ALA A 1 140 ? -2.718 -11.020 -2.755 1.00 89.88 140 ALA A O 1
ATOM 1041 N N . VAL A 1 141 ? -3.035 -10.734 -0.547 1.00 90.19 141 VAL A N 1
ATOM 1042 C CA . VAL A 1 141 ? -2.031 -9.667 -0.381 1.00 90.19 141 VAL A CA 1
ATOM 1043 C C . VAL A 1 141 ? -0.635 -10.167 -0.758 1.00 90.19 141 VAL A C 1
ATOM 1045 O O . VAL A 1 141 ? 0.088 -9.496 -1.494 1.00 90.19 141 VAL A O 1
ATOM 1048 N N . LEU A 1 142 ? -0.267 -11.371 -0.312 1.00 90.06 142 LEU A N 1
ATOM 1049 C CA . LEU A 1 142 ? 1.023 -11.971 -0.658 1.00 90.06 142 LEU A CA 1
ATOM 1050 C C . LEU A 1 142 ? 1.130 -12.259 -2.162 1.00 90.06 142 LEU A C 1
ATOM 1052 O O . LEU A 1 142 ? 2.150 -11.958 -2.775 1.00 90.06 142 LEU A O 1
ATOM 1056 N N . LYS A 1 143 ? 0.076 -12.783 -2.794 1.00 92.06 143 LYS A N 1
ATOM 1057 C CA . LYS A 1 143 ? 0.050 -12.977 -4.252 1.00 92.06 143 LYS A CA 1
ATOM 1058 C C . LYS A 1 143 ? 0.169 -11.653 -5.004 1.00 92.06 143 LYS A C 1
ATOM 1060 O O . LYS A 1 143 ? 0.914 -11.590 -5.977 1.00 92.06 143 LYS A O 1
ATOM 1065 N N . ALA A 1 144 ? -0.520 -10.609 -4.548 1.00 92.12 144 ALA A N 1
ATOM 1066 C CA . ALA A 1 144 ? -0.453 -9.278 -5.142 1.00 92.12 144 ALA A CA 1
ATOM 1067 C C . ALA A 1 144 ? 0.965 -8.691 -5.065 1.00 92.12 144 ALA A C 1
ATOM 1069 O O . ALA A 1 144 ? 1.484 -8.224 -6.077 1.00 92.12 144 ALA A O 1
ATOM 1070 N N . ALA A 1 145 ? 1.622 -8.787 -3.905 1.00 91.62 145 ALA A N 1
ATOM 1071 C CA . ALA A 1 145 ? 3.011 -8.361 -3.755 1.00 91.62 145 ALA A CA 1
ATOM 1072 C C . ALA A 1 145 ? 3.969 -9.220 -4.600 1.00 91.62 145 ALA A C 1
ATOM 1074 O O . ALA A 1 145 ? 4.846 -8.680 -5.262 1.00 91.62 145 ALA A O 1
ATOM 1075 N N . ALA A 1 146 ? 3.790 -10.544 -4.649 1.00 91.00 146 ALA A N 1
ATOM 1076 C CA . ALA A 1 146 ? 4.625 -11.428 -5.469 1.00 91.00 146 ALA A CA 1
ATOM 1077 C C . ALA A 1 146 ? 4.481 -11.170 -6.979 1.00 91.00 146 ALA A C 1
ATOM 1079 O O . ALA A 1 146 ? 5.439 -11.359 -7.723 1.00 91.00 146 ALA A O 1
ATOM 1080 N N . ALA A 1 147 ? 3.298 -10.742 -7.428 1.00 92.38 147 ALA A N 1
ATOM 1081 C CA . ALA A 1 147 ? 3.017 -10.394 -8.820 1.00 92.38 147 ALA A CA 1
ATOM 1082 C C . ALA A 1 147 ? 3.437 -8.957 -9.196 1.00 92.38 147 ALA A C 1
ATOM 1084 O O . ALA A 1 147 ? 3.272 -8.539 -10.344 1.00 92.38 147 ALA A O 1
ATOM 1085 N N . ASN A 1 148 ? 3.942 -8.171 -8.241 1.00 91.00 148 ASN A N 1
ATOM 1086 C CA . ASN A 1 148 ? 4.421 -6.816 -8.477 1.00 91.00 148 ASN A CA 1
ATOM 1087 C C . ASN A 1 148 ? 5.908 -6.842 -8.867 1.00 91.00 148 ASN A C 1
ATOM 1089 O O . ASN A 1 148 ? 6.796 -6.844 -8.019 1.00 91.00 148 ASN A O 1
ATOM 1093 N N . ASP A 1 149 ? 6.181 -6.817 -10.170 1.00 89.56 149 ASP A N 1
ATOM 1094 C CA . ASP A 1 149 ? 7.547 -6.925 -10.705 1.00 89.56 149 ASP A CA 1
ATOM 1095 C C . ASP A 1 149 ? 8.457 -5.723 -10.390 1.00 89.56 149 ASP A C 1
ATOM 1097 O O . ASP A 1 149 ? 9.669 -5.803 -10.591 1.00 89.56 149 ASP A O 1
ATOM 1101 N N . VAL A 1 150 ? 7.889 -4.603 -9.927 1.00 90.06 150 VAL A N 1
ATOM 1102 C CA . VAL A 1 150 ? 8.631 -3.357 -9.684 1.00 90.06 150 VAL A CA 1
ATOM 1103 C C . VAL A 1 150 ? 9.002 -3.230 -8.209 1.00 90.06 150 VAL A C 1
ATOM 1105 O O . VAL A 1 150 ? 10.182 -3.252 -7.871 1.00 90.06 150 VAL A O 1
ATOM 1108 N N . SER A 1 151 ? 8.000 -3.171 -7.329 1.00 86.25 151 SER A N 1
ATOM 1109 C CA . SER A 1 151 ? 8.189 -2.957 -5.883 1.00 86.25 151 SER A CA 1
ATOM 1110 C C . SER A 1 151 ? 7.833 -4.179 -5.039 1.00 86.25 151 SER A C 1
ATOM 1112 O O . SER A 1 151 ? 7.972 -4.157 -3.817 1.00 86.25 151 SER A O 1
ATOM 1114 N N . GLY A 1 152 ? 7.400 -5.280 -5.657 1.00 89.94 152 GLY A N 1
ATOM 1115 C CA . GLY A 1 152 ? 6.912 -6.459 -4.943 1.00 89.94 152 GLY A CA 1
ATOM 1116 C C . GLY A 1 152 ? 7.935 -7.096 -4.015 1.00 89.94 152 GLY A C 1
ATOM 1117 O O . GLY A 1 152 ? 7.581 -7.535 -2.923 1.00 89.94 152 GLY A O 1
ATOM 1118 N N . ARG A 1 153 ? 9.221 -7.080 -4.394 1.00 91.69 153 ARG A N 1
ATOM 1119 C CA . ARG A 1 153 ? 10.314 -7.544 -3.524 1.00 91.69 153 ARG A CA 1
ATOM 1120 C C . ARG A 1 153 ? 10.396 -6.721 -2.242 1.00 91.69 153 ARG A C 1
ATOM 1122 O O . ARG A 1 153 ? 10.533 -7.288 -1.168 1.00 91.69 153 ARG A O 1
ATOM 1129 N N . GLU A 1 154 ? 10.333 -5.401 -2.358 1.00 91.75 154 GLU A N 1
ATOM 1130 C CA . GLU A 1 154 ? 10.465 -4.485 -1.223 1.00 91.75 154 GLU A CA 1
ATOM 1131 C C . GLU A 1 154 ? 9.256 -4.591 -0.294 1.00 91.75 154 GLU A C 1
ATOM 1133 O O . GLU A 1 154 ? 9.422 -4.647 0.923 1.00 91.75 154 GLU A O 1
ATOM 1138 N N . VAL A 1 155 ? 8.057 -4.704 -0.876 1.00 91.81 155 VAL A N 1
ATOM 1139 C CA . VAL A 1 155 ? 6.817 -4.974 -0.139 1.00 91.81 155 VAL A CA 1
ATOM 1140 C C . VAL A 1 155 ? 6.903 -6.322 0.584 1.00 91.81 155 VAL A C 1
ATOM 1142 O O . VAL A 1 155 ? 6.609 -6.389 1.771 1.00 91.81 155 VAL A O 1
ATOM 1145 N N . MET A 1 156 ? 7.351 -7.390 -0.083 1.00 91.62 156 MET A N 1
ATOM 1146 C CA . MET A 1 156 ? 7.519 -8.712 0.535 1.00 91.62 156 MET A CA 1
ATOM 1147 C C . MET A 1 156 ? 8.515 -8.702 1.692 1.00 91.62 156 MET A C 1
ATOM 1149 O O . MET A 1 156 ? 8.221 -9.255 2.748 1.00 91.62 156 MET A O 1
ATOM 1153 N N . THR A 1 157 ? 9.669 -8.054 1.521 1.00 92.50 157 THR A N 1
ATOM 1154 C CA . THR A 1 157 ? 10.651 -7.899 2.601 1.00 92.50 157 THR A CA 1
ATOM 1155 C C . THR A 1 157 ? 10.029 -7.193 3.804 1.00 92.50 157 THR A C 1
ATOM 1157 O O . THR A 1 157 ? 10.145 -7.679 4.924 1.00 92.50 157 THR A O 1
ATOM 1160 N N . LEU A 1 158 ? 9.301 -6.099 3.573 1.00 90.56 158 LEU A N 1
ATOM 1161 C CA . LEU A 1 158 ? 8.638 -5.338 4.628 1.00 90.56 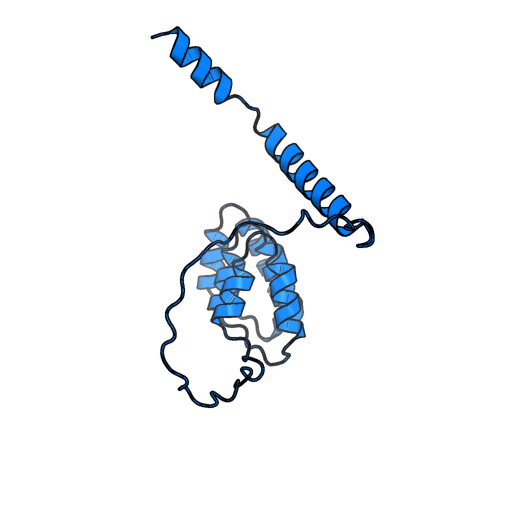158 LEU A CA 1
ATOM 1162 C C . LEU A 1 158 ? 7.570 -6.164 5.367 1.00 90.56 158 LEU A C 1
ATOM 1164 O O . LEU A 1 158 ? 7.509 -6.128 6.595 1.00 90.56 158 LEU A O 1
ATOM 1168 N N . LEU A 1 159 ? 6.768 -6.951 4.644 1.00 87.56 159 LEU A N 1
ATOM 1169 C CA . LEU A 1 159 ? 5.788 -7.860 5.247 1.00 87.56 159 LEU A CA 1
ATOM 1170 C C . LEU A 1 159 ? 6.459 -8.933 6.118 1.00 87.56 159 LEU A C 1
ATOM 1172 O O . LEU A 1 159 ? 5.971 -9.224 7.207 1.00 87.56 159 LEU A O 1
ATOM 1176 N N . LEU A 1 160 ? 7.591 -9.491 5.680 1.00 86.12 160 LEU A N 1
ATOM 1177 C CA . LEU A 1 160 ? 8.345 -10.486 6.451 1.00 86.12 160 LEU A CA 1
ATOM 1178 C C . LEU A 1 160 ? 9.009 -9.887 7.699 1.00 86.12 160 LEU A C 1
ATOM 1180 O O . LEU A 1 160 ? 9.042 -10.535 8.737 1.00 86.12 160 LEU A O 1
ATOM 1184 N N . GLU A 1 161 ? 9.518 -8.658 7.623 1.00 85.06 161 GLU A N 1
ATOM 1185 C CA . GLU A 1 161 ? 10.160 -7.981 8.760 1.00 85.06 161 GLU A CA 1
ATOM 1186 C C . GLU A 1 161 ? 9.164 -7.541 9.837 1.00 85.06 161 GLU A C 1
ATOM 1188 O O . GLU A 1 161 ? 9.500 -7.504 11.020 1.00 85.06 161 GLU A O 1
ATOM 1193 N N . LYS A 1 162 ? 7.949 -7.154 9.434 1.00 73.56 162 LYS A N 1
ATOM 1194 C CA . LYS A 1 162 ? 6.939 -6.579 10.335 1.00 73.56 162 LYS A CA 1
ATOM 1195 C C . LYS A 1 162 ? 5.919 -7.597 10.841 1.00 73.56 162 LYS A C 1
ATOM 1197 O O . LYS A 1 162 ? 5.272 -7.326 11.850 1.00 73.56 162 LYS A O 1
ATOM 1202 N N . CYS A 1 163 ? 5.757 -8.728 10.154 1.00 65.88 163 CYS A N 1
ATOM 1203 C CA . CYS A 1 163 ? 4.814 -9.788 10.525 1.00 65.88 163 CYS A CA 1
ATOM 1204 C C . CYS A 1 163 ? 5.484 -11.145 10.816 1.00 65.88 163 CYS A C 1
ATOM 1206 O O . CYS A 1 163 ? 4.764 -12.126 11.012 1.00 65.88 163 CYS A O 1
ATOM 1208 N N . GLY A 1 164 ? 6.821 -11.206 10.807 1.00 54.97 164 GLY A N 1
ATOM 1209 C CA . GLY A 1 164 ? 7.620 -12.380 11.180 1.00 54.97 164 GLY A CA 1
ATOM 1210 C C . GLY A 1 164 ? 7.804 -12.565 12.681 1.00 54.97 164 GLY A C 1
ATOM 1211 O O . GLY A 1 164 ? 7.710 -11.566 13.430 1.00 54.97 164 GLY A O 1
#

pLDDT: mean 70.01, std 20.39, range [33.03, 94.38]